Protein AF-A0A968TKQ0-F1 (afdb_monomer_lite)

Radius of gyration: 20.14 Å; chains: 1; bounding box: 53×37×46 Å

Sequence (146 aa):
MEESASYLKLKTLVNALLPHVDLPEVLLEIQAKTGFMDEFTHVNESFARVSDLSTSICAVLIASACNIGITPLVRSDVTALARGRLTWVEQNYIRPETLVRANARLVDAQTQIALAQTWGGGEVASADGLRFVVPVRTLNAGPNSK

Structure (mmCIF, N/CA/C/O backbone):
data_AF-A0A968TKQ0-F1
#
_entry.id   AF-A0A968TKQ0-F1
#
loop_
_atom_site.group_PDB
_atom_site.id
_atom_site.type_symbol
_atom_site.label_atom_id
_atom_site.label_alt_id
_atom_site.label_comp_id
_atom_site.label_asym_id
_atom_site.label_entity_id
_atom_site.label_seq_id
_atom_site.pdbx_PDB_ins_code
_atom_site.Cartn_x
_atom_site.Cartn_y
_atom_site.Cartn_z
_atom_site.occupancy
_atom_site.B_iso_or_equiv
_atom_site.auth_seq_id
_atom_site.auth_comp_id
_atom_site.auth_asym_id
_atom_site.auth_atom_id
_atom_site.pdbx_PDB_model_num
ATOM 1 N N . MET A 1 1 ? 26.883 17.696 -17.198 1.00 57.50 1 MET A N 1
ATOM 2 C CA . MET A 1 1 ? 26.997 16.483 -18.032 1.00 57.50 1 MET A CA 1
ATOM 3 C C . MET A 1 1 ? 25.821 16.526 -18.983 1.00 57.50 1 MET A C 1
ATOM 5 O O . MET A 1 1 ? 24.706 16.652 -18.499 1.00 57.50 1 MET A O 1
ATOM 9 N N . GLU A 1 2 ? 26.067 16.557 -20.287 1.00 76.69 2 GLU A N 1
ATOM 10 C CA . GLU A 1 2 ? 25.004 16.584 -21.297 1.00 76.69 2 GLU A CA 1
ATOM 11 C C . GLU A 1 2 ? 24.432 15.164 -21.439 1.00 76.69 2 GLU A C 1
ATOM 13 O O . GLU A 1 2 ? 25.192 14.199 -21.535 1.00 76.69 2 GLU A O 1
ATOM 18 N N . GLU A 1 3 ? 23.110 15.009 -21.345 1.00 85.50 3 GLU A N 1
ATOM 19 C CA . GLU A 1 3 ? 22.463 13.694 -21.425 1.00 85.50 3 GLU A CA 1
ATOM 20 C C . GLU A 1 3 ? 22.579 13.128 -22.854 1.00 85.50 3 GLU A C 1
ATOM 22 O O . GLU A 1 3 ? 22.339 13.831 -23.834 1.00 85.50 3 GLU A O 1
ATOM 27 N N . SER A 1 4 ? 22.942 11.847 -23.000 1.00 93.00 4 SER A N 1
ATOM 28 C CA . SER A 1 4 ? 23.080 11.215 -24.323 1.00 93.00 4 SER A CA 1
ATOM 29 C C . SER A 1 4 ? 21.744 11.177 -25.076 1.00 93.00 4 SER A C 1
ATOM 31 O O . SER A 1 4 ? 20.709 10.829 -24.505 1.00 93.00 4 SER A O 1
ATOM 33 N N . ALA A 1 5 ? 21.773 11.403 -26.394 1.00 93.06 5 ALA A N 1
ATOM 34 C CA . ALA A 1 5 ? 20.598 11.281 -27.263 1.00 93.06 5 ALA A CA 1
ATOM 35 C C . ALA A 1 5 ? 19.919 9.896 -27.177 1.00 93.06 5 ALA A C 1
ATOM 37 O O . ALA A 1 5 ? 18.697 9.787 -27.276 1.00 93.06 5 ALA A O 1
ATOM 38 N N . SER A 1 6 ? 20.706 8.837 -26.951 1.00 94.50 6 SER A N 1
ATOM 39 C CA . SER A 1 6 ? 20.193 7.472 -26.769 1.00 94.50 6 SER A CA 1
ATOM 40 C C . SER A 1 6 ? 19.357 7.324 -25.492 1.00 94.50 6 SER A C 1
ATOM 42 O O . SER A 1 6 ? 18.284 6.722 -25.523 1.00 94.50 6 SER A O 1
ATOM 44 N N . TYR A 1 7 ? 19.803 7.940 -24.394 1.00 92.81 7 TYR A N 1
ATOM 45 C CA . TYR A 1 7 ? 19.084 7.968 -23.124 1.00 92.81 7 TYR A CA 1
ATOM 46 C C . TYR A 1 7 ? 17.782 8.761 -23.240 1.00 92.81 7 TYR A C 1
ATOM 48 O O . TYR A 1 7 ? 16.738 8.271 -22.819 1.00 92.81 7 TYR A O 1
ATOM 56 N N . LEU A 1 8 ? 17.815 9.941 -23.869 1.00 95.31 8 LEU A N 1
ATOM 57 C CA . LEU A 1 8 ? 16.614 10.755 -24.075 1.00 95.31 8 LEU A CA 1
ATOM 58 C C . LEU A 1 8 ? 15.553 9.992 -24.874 1.00 95.31 8 LEU A C 1
ATOM 60 O O . LEU A 1 8 ? 14.393 9.946 -24.469 1.00 95.31 8 LEU A O 1
ATOM 64 N N . LYS A 1 9 ? 15.965 9.319 -25.957 1.00 95.81 9 LYS A N 1
ATOM 65 C CA . LYS A 1 9 ? 15.070 8.479 -26.761 1.00 95.81 9 LYS A CA 1
ATOM 66 C C . LYS A 1 9 ? 14.451 7.350 -25.932 1.00 95.81 9 LYS A C 1
ATOM 68 O O . LYS A 1 9 ? 13.243 7.140 -26.008 1.00 95.81 9 LYS A O 1
ATOM 73 N N . LEU A 1 10 ? 15.255 6.640 -25.137 1.00 95.06 10 LEU A N 1
ATOM 74 C CA . LEU A 1 10 ? 14.758 5.567 -24.272 1.00 95.06 10 LEU A CA 1
ATOM 75 C C . LEU A 1 10 ? 13.784 6.101 -23.215 1.00 95.06 10 LEU A C 1
ATOM 77 O O . LEU A 1 10 ? 12.708 5.539 -23.043 1.00 95.06 10 LEU A O 1
ATOM 81 N N . LYS A 1 11 ? 14.124 7.208 -22.552 1.00 93.75 11 LYS A N 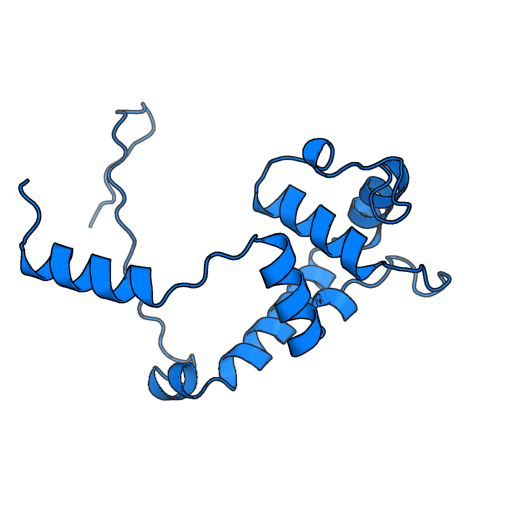1
ATOM 82 C CA . LYS A 1 11 ? 13.283 7.856 -21.541 1.00 93.75 11 LYS A CA 1
ATOM 83 C C . LYS A 1 11 ? 11.913 8.231 -22.101 1.00 93.75 11 LYS A C 1
ATOM 85 O O . LYS A 1 11 ? 10.906 7.951 -21.460 1.00 93.75 11 LYS A O 1
ATOM 90 N N . THR A 1 12 ? 11.857 8.816 -23.299 1.00 95.19 12 THR A N 1
ATOM 91 C CA . THR A 1 12 ? 10.585 9.142 -23.963 1.00 95.19 12 THR A CA 1
ATOM 92 C C . THR A 1 12 ? 9.749 7.893 -24.226 1.00 95.19 12 THR A C 1
ATOM 94 O O . THR A 1 12 ? 8.555 7.896 -23.940 1.00 95.19 12 THR A O 1
ATOM 97 N N . LEU A 1 13 ? 10.367 6.822 -24.731 1.00 95.56 13 LEU A N 1
ATOM 98 C CA . LEU A 1 13 ? 9.667 5.566 -25.005 1.00 95.56 13 LEU A CA 1
ATOM 99 C C . LEU A 1 13 ? 9.140 4.912 -23.723 1.00 95.56 13 LEU A C 1
ATOM 101 O O . LEU A 1 13 ? 7.992 4.489 -23.695 1.00 95.56 13 LEU A O 1
ATOM 105 N N . VAL A 1 14 ? 9.944 4.867 -22.659 1.00 93.50 14 VAL A N 1
ATOM 106 C CA . VAL A 1 14 ? 9.533 4.302 -21.364 1.00 93.50 14 VAL A CA 1
ATOM 107 C C . VAL A 1 14 ? 8.403 5.121 -20.748 1.00 93.50 14 VAL A C 1
ATOM 109 O O . VAL A 1 14 ? 7.398 4.551 -20.339 1.00 93.50 14 VAL A O 1
ATOM 112 N N . ASN A 1 15 ? 8.517 6.451 -20.734 1.00 91.31 15 ASN A N 1
ATOM 113 C CA . ASN A 1 15 ? 7.474 7.315 -20.182 1.00 91.31 15 ASN A CA 1
ATOM 114 C C . ASN A 1 15 ? 6.145 7.179 -20.931 1.00 91.31 15 ASN A C 1
ATOM 116 O O . ASN A 1 15 ? 5.097 7.235 -20.303 1.00 91.31 15 ASN A O 1
ATOM 120 N N . ALA A 1 16 ? 6.175 6.960 -22.249 1.00 93.56 16 ALA A N 1
ATOM 121 C CA . ALA A 1 16 ? 4.966 6.722 -23.035 1.00 93.56 16 ALA A CA 1
ATOM 122 C C . ALA A 1 16 ? 4.273 5.383 -22.706 1.00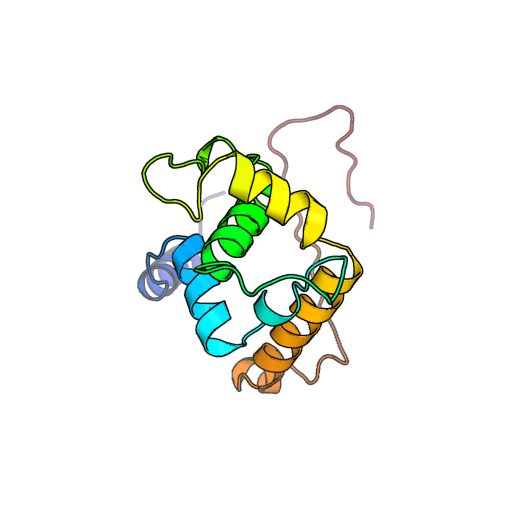 93.56 16 ALA A C 1
ATOM 124 O O . ALA A 1 16 ? 3.103 5.211 -23.039 1.00 93.56 16 ALA A O 1
ATOM 125 N N . LEU A 1 17 ? 4.980 4.438 -22.074 1.00 92.88 17 LEU A N 1
ATOM 126 C CA . LEU A 1 17 ? 4.448 3.137 -21.654 1.00 92.88 17 LEU A CA 1
ATOM 127 C C . LEU A 1 17 ? 3.976 3.120 -20.193 1.00 92.88 17 LEU A C 1
ATOM 129 O O . LEU A 1 17 ? 3.286 2.181 -19.798 1.00 92.88 17 LEU A O 1
ATOM 133 N N . LEU A 1 18 ? 4.354 4.115 -19.385 1.00 87.38 18 LEU A N 1
ATOM 134 C CA . LEU A 1 18 ? 3.962 4.191 -17.980 1.00 87.38 18 LEU A CA 1
ATOM 135 C C . LEU A 1 18 ? 2.586 4.863 -17.856 1.00 87.38 18 LEU A C 1
ATOM 137 O O . LEU A 1 18 ? 2.441 6.019 -18.256 1.00 87.38 18 LEU A O 1
ATOM 141 N N . PRO A 1 19 ? 1.571 4.180 -17.300 1.00 86.38 19 PRO A N 1
ATOM 142 C CA . PRO A 1 19 ? 0.269 4.793 -17.088 1.00 86.38 19 PRO A CA 1
ATOM 143 C C . PRO A 1 19 ? 0.359 5.914 -16.045 1.00 86.38 19 PRO A C 1
ATOM 145 O O . PRO A 1 19 ? 1.059 5.794 -15.038 1.00 86.38 19 PRO A O 1
ATOM 148 N N . HIS A 1 20 ? -0.388 6.994 -16.270 1.00 85.69 20 HIS A N 1
ATOM 149 C CA . HIS A 1 20 ? -0.638 8.007 -15.249 1.00 85.69 20 HIS A CA 1
ATOM 150 C C . HIS A 1 20 ? -1.773 7.521 -14.351 1.00 85.69 20 HIS A C 1
ATOM 152 O O . HIS A 1 20 ? -2.927 7.506 -14.771 1.00 85.69 20 HIS A O 1
ATOM 158 N N . VAL A 1 21 ? -1.426 7.090 -13.143 1.00 89.44 21 VAL A N 1
ATOM 159 C CA . VAL A 1 21 ? -2.357 6.544 -12.154 1.00 89.44 21 VAL A CA 1
ATOM 160 C C . VAL A 1 21 ? -1.966 7.051 -10.771 1.00 89.44 21 VAL A C 1
ATOM 162 O O . VAL A 1 21 ? -0.775 7.196 -10.473 1.00 89.44 21 VAL A O 1
ATOM 165 N N . ASP A 1 22 ? -2.958 7.334 -9.932 1.00 90.19 22 ASP A N 1
ATOM 166 C CA . ASP A 1 22 ? -2.705 7.779 -8.568 1.00 90.19 22 ASP A CA 1
ATOM 167 C C . ASP A 1 22 ? -2.321 6.590 -7.672 1.00 90.19 22 ASP A C 1
ATOM 169 O O . ASP A 1 22 ? -2.847 5.482 -7.790 1.00 90.19 22 ASP A O 1
ATOM 173 N N . LEU A 1 23 ? -1.405 6.811 -6.724 1.00 90.31 23 LEU A N 1
ATOM 174 C CA . LEU A 1 23 ? -0.909 5.754 -5.830 1.00 90.31 23 LEU A CA 1
ATOM 175 C C . LEU A 1 23 ? -2.018 4.967 -5.084 1.00 90.31 23 LEU A C 1
ATOM 177 O O . LEU A 1 23 ? -1.902 3.743 -5.004 1.00 90.31 23 LEU A O 1
ATOM 181 N N . PRO A 1 24 ? -3.096 5.593 -4.558 1.00 92.12 24 PRO A N 1
ATOM 182 C CA . PRO A 1 24 ? -4.214 4.856 -3.969 1.00 92.12 24 PRO A CA 1
ATOM 183 C C . PRO A 1 24 ? -4.935 3.941 -4.955 1.00 92.12 24 PRO A C 1
ATOM 185 O O . PRO A 1 24 ? -5.334 2.843 -4.574 1.00 92.12 24 PRO A O 1
ATOM 188 N N . GLU A 1 25 ? -5.089 4.361 -6.210 1.00 92.19 25 GLU A N 1
ATOM 189 C CA . GLU A 1 25 ? -5.745 3.547 -7.236 1.00 92.19 25 GLU A CA 1
ATOM 190 C C . GLU A 1 25 ? -4.918 2.296 -7.526 1.00 92.19 25 GLU A C 1
ATOM 192 O O . GLU A 1 25 ? -5.461 1.191 -7.509 1.00 92.19 25 GLU A O 1
ATOM 197 N N . VAL A 1 26 ? -3.594 2.448 -7.662 1.00 93.88 26 VAL A N 1
ATOM 198 C CA . VAL A 1 26 ? -2.673 1.308 -7.800 1.00 93.88 26 VAL A CA 1
ATOM 199 C C . VAL A 1 26 ? -2.803 0.363 -6.611 1.00 93.88 26 VAL A C 1
ATOM 201 O O . VAL A 1 26 ? -2.891 -0.851 -6.786 1.00 93.88 26 VAL A O 1
ATOM 204 N N . LEU A 1 27 ? -2.834 0.892 -5.386 1.00 94.81 27 LEU A N 1
ATOM 205 C CA . LEU A 1 27 ? -2.879 0.060 -4.187 1.00 94.81 27 LEU A CA 1
ATOM 206 C C . LEU A 1 27 ? -4.198 -0.727 -4.077 1.00 94.81 27 LEU A C 1
ATOM 208 O O . LEU A 1 27 ? -4.183 -1.899 -3.698 1.00 94.81 27 LEU A O 1
ATOM 212 N N . LEU A 1 28 ? -5.325 -0.115 -4.451 1.00 94.31 28 LEU A N 1
ATOM 213 C CA . LEU A 1 28 ? -6.631 -0.778 -4.509 1.00 94.31 28 LEU A CA 1
ATOM 214 C C . LEU A 1 28 ? -6.719 -1.799 -5.653 1.00 94.31 28 LEU A C 1
ATOM 216 O O . LEU A 1 28 ? -7.307 -2.866 -5.473 1.00 94.31 28 LEU A O 1
ATOM 220 N N . GLU A 1 29 ? -6.099 -1.529 -6.802 1.00 95.12 29 GLU A N 1
ATOM 221 C CA . GLU A 1 29 ? -5.996 -2.497 -7.898 1.00 95.12 29 GLU A CA 1
ATOM 222 C C . GLU A 1 29 ? -5.180 -3.729 -7.476 1.00 95.12 29 GLU A C 1
ATOM 224 O O . GLU A 1 29 ? -5.595 -4.869 -7.695 1.00 95.12 29 GLU A O 1
ATOM 229 N N . ILE A 1 30 ? -4.040 -3.519 -6.813 1.00 95.56 30 ILE A N 1
ATOM 230 C CA . ILE A 1 30 ? -3.218 -4.607 -6.272 1.00 95.56 30 ILE A CA 1
ATOM 231 C C . ILE A 1 30 ? -3.969 -5.370 -5.181 1.00 95.56 30 ILE A C 1
ATOM 233 O O . ILE A 1 30 ? -3.863 -6.597 -5.119 1.00 95.56 30 ILE A O 1
ATOM 237 N N . GLN A 1 31 ? -4.789 -4.691 -4.376 1.00 96.44 31 GLN A N 1
ATOM 238 C CA . GLN A 1 31 ? -5.687 -5.373 -3.449 1.00 96.44 31 GLN A CA 1
ATOM 239 C C . GLN A 1 31 ? -6.671 -6.280 -4.188 1.00 96.44 31 GLN A C 1
ATOM 241 O O . GLN A 1 31 ? -6.795 -7.447 -3.832 1.00 96.44 31 GLN A O 1
ATOM 246 N N . ALA A 1 32 ? -7.328 -5.793 -5.241 1.00 95.94 32 ALA A N 1
ATOM 247 C CA . ALA A 1 32 ? -8.259 -6.605 -6.023 1.00 95.94 32 ALA A CA 1
ATOM 248 C C . ALA A 1 32 ? -7.582 -7.824 -6.680 1.00 95.94 32 ALA A C 1
ATOM 250 O O . ALA A 1 32 ? -8.217 -8.862 -6.852 1.00 95.94 32 ALA A O 1
ATOM 251 N N . LYS A 1 33 ? -6.293 -7.715 -7.028 1.00 95.75 33 LYS A N 1
ATOM 252 C CA . LYS A 1 33 ? -5.510 -8.796 -7.649 1.00 95.75 33 LYS A CA 1
ATOM 253 C C . LYS A 1 33 ? -4.967 -9.826 -6.659 1.00 95.75 33 LYS A C 1
ATOM 255 O O . LYS A 1 33 ? -4.847 -10.992 -7.019 1.00 95.75 33 LYS A O 1
ATOM 260 N N . THR A 1 34 ? -4.584 -9.404 -5.457 1.00 97.44 34 THR A N 1
ATOM 261 C CA . THR A 1 34 ? -3.787 -10.239 -4.535 1.00 97.44 34 THR A CA 1
ATOM 262 C C . THR A 1 34 ? -4.479 -10.543 -3.210 1.00 97.44 34 THR A C 1
ATOM 264 O O . THR A 1 34 ? -4.093 -11.490 -2.531 1.00 97.44 34 THR A O 1
ATOM 267 N N . GLY A 1 35 ? -5.474 -9.742 -2.820 1.00 96.69 35 GLY A N 1
ATOM 268 C CA . GLY A 1 35 ? -6.121 -9.836 -1.512 1.00 96.69 35 GLY A CA 1
ATOM 269 C C . GLY A 1 35 ? -5.195 -9.513 -0.335 1.00 96.69 35 GLY A C 1
ATOM 270 O O . GLY A 1 35 ? -5.516 -9.858 0.796 1.00 96.69 35 GLY A O 1
ATOM 271 N N . PHE A 1 36 ? -4.035 -8.880 -0.556 1.00 97.94 36 PHE A N 1
ATOM 272 C CA . PHE A 1 36 ? -3.033 -8.680 0.499 1.00 97.94 36 PHE A CA 1
ATOM 273 C C . PHE A 1 36 ? -3.558 -7.906 1.721 1.00 97.94 36 PHE A C 1
ATOM 275 O O . PHE A 1 36 ? -3.084 -8.122 2.836 1.00 97.94 36 PHE A O 1
ATOM 282 N N . MET A 1 37 ? -4.540 -7.019 1.536 1.00 96.56 37 MET A N 1
ATOM 283 C CA . MET A 1 37 ? -5.144 -6.259 2.624 1.00 96.56 37 MET A CA 1
ATOM 284 C C . MET A 1 37 ? -6.036 -7.115 3.535 1.00 96.56 37 MET A C 1
ATOM 286 O O . MET A 1 37 ? -6.359 -6.680 4.639 1.00 96.56 37 MET A O 1
ATOM 290 N N . ASP A 1 38 ? -6.398 -8.332 3.126 1.00 94.94 38 ASP A N 1
ATOM 291 C CA . ASP A 1 38 ? -7.187 -9.254 3.952 1.00 94.94 38 ASP A CA 1
ATOM 292 C C . ASP A 1 38 ? -6.357 -9.800 5.131 1.00 94.94 38 ASP A C 1
ATOM 294 O O . ASP A 1 38 ? -6.903 -10.251 6.137 1.00 94.94 38 ASP A O 1
ATOM 298 N N . GLU A 1 39 ? -5.025 -9.698 5.046 1.00 96.56 39 GLU A N 1
ATOM 299 C CA . GLU A 1 39 ? -4.092 -10.089 6.108 1.00 96.56 39 GLU A CA 1
ATOM 300 C C . GLU A 1 39 ? -4.062 -9.099 7.284 1.00 96.56 39 GLU A C 1
ATOM 302 O O . GLU A 1 39 ? -3.607 -9.450 8.384 1.00 96.56 39 GLU A O 1
ATOM 307 N N . PHE A 1 40 ? -4.570 -7.875 7.085 1.00 95.31 40 PHE A N 1
ATOM 308 C CA . PHE A 1 40 ? -4.783 -6.909 8.159 1.00 95.31 40 PHE A CA 1
ATOM 309 C C . PHE A 1 40 ? -6.036 -7.300 8.936 1.00 95.31 40 PHE A C 1
ATOM 311 O O . PHE A 1 40 ? -7.150 -6.853 8.670 1.00 95.31 40 PHE A O 1
ATOM 318 N N . THR A 1 41 ? -5.833 -8.152 9.932 1.00 93.94 41 THR A N 1
ATOM 319 C CA . THR A 1 41 ? -6.867 -8.576 10.871 1.00 93.94 41 THR A CA 1
ATOM 320 C C . THR A 1 41 ? -6.869 -7.691 12.113 1.00 93.94 41 THR A C 1
ATOM 322 O O . THR A 1 41 ? -5.828 -7.178 12.538 1.00 93.94 41 THR A O 1
ATOM 325 N N . HIS A 1 42 ? -8.044 -7.515 12.719 1.00 93.81 42 HIS A N 1
ATOM 326 C CA . HIS A 1 42 ? -8.177 -6.784 13.979 1.00 93.81 42 HIS A CA 1
ATOM 327 C C . HIS A 1 42 ? -7.353 -7.470 15.086 1.00 93.81 42 HIS A C 1
ATOM 329 O O . HIS A 1 42 ? -7.230 -8.693 15.092 1.00 93.81 42 HIS A O 1
ATOM 335 N N . VAL A 1 43 ? -6.802 -6.699 16.030 1.00 92.25 43 VAL A N 1
ATOM 336 C CA . VAL A 1 43 ? -5.988 -7.220 17.153 1.00 92.25 43 VAL A CA 1
ATOM 337 C C . VAL A 1 43 ? -6.732 -8.256 18.008 1.00 92.25 43 VAL A C 1
ATOM 339 O O . VAL A 1 43 ? -6.127 -9.180 18.537 1.00 92.25 43 VAL A O 1
ATOM 342 N N . ASN A 1 44 ? -8.058 -8.136 18.071 1.00 87.19 44 ASN A N 1
ATOM 343 C CA . ASN A 1 44 ? -8.961 -9.121 18.659 1.00 87.19 44 ASN A CA 1
ATOM 344 C C . ASN A 1 44 ? -9.817 -9.752 17.554 1.00 87.19 44 ASN A C 1
ATOM 346 O O . ASN A 1 44 ? -10.518 -9.028 16.846 1.00 87.19 44 ASN A O 1
ATOM 350 N N . GLU A 1 45 ? -9.820 -11.080 17.443 1.00 66.75 45 GLU A N 1
ATOM 351 C CA . GLU A 1 45 ? -10.517 -11.828 16.379 1.00 66.75 45 GLU A CA 1
ATOM 352 C C . GLU A 1 45 ? -12.058 -11.746 16.437 1.00 66.75 45 GLU A C 1
ATOM 354 O O . GLU A 1 45 ? -12.743 -12.161 15.508 1.00 66.75 45 GLU A O 1
ATOM 359 N N . SER A 1 46 ? -12.629 -11.185 17.506 1.00 64.75 46 SER A N 1
ATOM 360 C CA . SER A 1 46 ? -14.071 -11.170 17.787 1.00 64.75 46 SER A CA 1
ATOM 361 C C . SER A 1 46 ? -14.835 -9.944 17.263 1.00 64.75 46 SER A C 1
ATOM 363 O O . SER A 1 46 ? -15.987 -9.732 17.644 1.00 64.75 46 SER A O 1
ATOM 365 N N . PHE A 1 47 ? -14.230 -9.110 16.412 1.00 68.44 47 PHE A N 1
ATOM 366 C CA . PHE A 1 47 ? -14.857 -7.855 15.988 1.00 68.44 47 PHE A CA 1
ATOM 367 C C . PHE A 1 47 ? -15.774 -8.007 14.761 1.00 68.44 47 PHE A C 1
ATOM 369 O O . PHE A 1 47 ? -15.482 -8.750 13.823 1.00 68.44 47 PHE A O 1
ATOM 376 N N . ALA A 1 48 ? -16.887 -7.265 14.755 1.00 65.25 48 ALA A N 1
ATOM 377 C CA . ALA A 1 48 ? -17.832 -7.233 13.642 1.00 65.25 48 ALA A CA 1
ATOM 378 C C . ALA A 1 48 ? -17.162 -6.735 12.348 1.00 65.25 48 ALA A C 1
ATOM 380 O O . ALA A 1 48 ? -16.341 -5.815 12.371 1.00 65.25 48 ALA A O 1
ATOM 381 N N . ARG A 1 49 ? -17.534 -7.319 11.198 1.00 73.19 49 ARG A N 1
ATOM 382 C CA . ARG A 1 49 ? -17.045 -6.871 9.884 1.00 73.19 49 ARG A CA 1
ATOM 383 C C . ARG A 1 49 ? -17.407 -5.406 9.681 1.00 73.19 49 ARG A C 1
ATOM 385 O O . ARG A 1 49 ? -18.585 -5.057 9.702 1.00 73.19 49 ARG A O 1
ATOM 392 N N . VAL A 1 50 ? -16.400 -4.567 9.460 1.00 85.31 50 VAL A N 1
ATOM 393 C CA . VAL A 1 50 ? -16.630 -3.159 9.147 1.00 85.31 50 VAL A CA 1
ATOM 394 C C . VAL A 1 50 ? -16.611 -2.951 7.641 1.00 85.31 50 VAL A C 1
ATOM 396 O O . VAL A 1 50 ? -15.717 -3.458 6.964 1.00 85.31 50 VAL A O 1
ATOM 399 N N . SER A 1 51 ? -17.583 -2.201 7.125 1.00 90.12 51 SER A N 1
ATOM 400 C CA . SER A 1 51 ? -17.650 -1.842 5.709 1.00 90.12 51 SER A CA 1
ATOM 401 C C . SER A 1 51 ? -16.436 -1.018 5.278 1.00 90.12 51 SER A C 1
ATOM 403 O O . SER A 1 51 ? -15.838 -0.291 6.081 1.00 90.12 51 SER A O 1
ATOM 405 N N . ASP A 1 52 ? -16.066 -1.166 4.004 1.00 93.69 52 ASP A N 1
ATOM 406 C CA . ASP A 1 52 ? -15.021 -0.383 3.331 1.00 93.69 52 ASP A CA 1
ATOM 407 C C . ASP A 1 52 ? -13.680 -0.350 4.084 1.00 93.69 52 ASP A C 1
ATOM 409 O O . ASP A 1 52 ? -12.938 0.633 4.056 1.00 93.69 52 ASP A O 1
ATOM 413 N N . LEU A 1 53 ? -13.362 -1.435 4.799 1.00 94.19 53 LEU A N 1
ATOM 414 C CA . LEU A 1 53 ? -12.135 -1.543 5.583 1.00 94.19 53 LEU A CA 1
ATOM 415 C C . LEU A 1 53 ? -10.880 -1.447 4.703 1.00 94.19 53 LEU A C 1
ATOM 417 O O . LEU A 1 53 ? -9.918 -0.808 5.118 1.00 94.19 53 LEU A O 1
ATOM 421 N N . SER A 1 54 ? -10.903 -2.006 3.489 1.00 94.69 54 SER A N 1
ATOM 422 C CA . SER A 1 54 ? -9.804 -1.892 2.519 1.00 94.69 54 SER A CA 1
ATOM 423 C C . SER A 1 54 ? -9.489 -0.435 2.173 1.00 94.69 54 SER A C 1
ATOM 425 O O . SER A 1 54 ? -8.322 -0.064 2.115 1.00 94.69 54 SER A O 1
ATOM 427 N N . THR A 1 55 ? -10.504 0.424 2.045 1.00 96.06 55 THR A N 1
ATOM 428 C CA . THR A 1 55 ? -10.326 1.869 1.834 1.00 96.06 55 THR A CA 1
ATOM 429 C C . THR A 1 55 ? -9.614 2.524 3.017 1.00 96.06 55 THR A C 1
ATOM 431 O O . THR A 1 55 ? -8.677 3.300 2.826 1.00 96.06 55 THR A O 1
ATOM 434 N N . SER A 1 56 ? -10.010 2.187 4.249 1.00 97.25 56 SER A N 1
ATOM 435 C CA . SER A 1 56 ? -9.338 2.693 5.452 1.00 97.25 56 SER A CA 1
ATOM 436 C C . SER A 1 56 ? -7.893 2.188 5.560 1.00 97.25 56 SER A C 1
ATOM 438 O O . SER A 1 56 ? -6.998 2.978 5.849 1.00 97.25 56 SER A O 1
ATOM 440 N N . ILE A 1 57 ? -7.647 0.897 5.302 1.00 97.50 57 ILE A N 1
ATOM 441 C CA . ILE A 1 57 ? -6.301 0.302 5.302 1.00 97.50 57 ILE A CA 1
ATOM 442 C C . ILE A 1 57 ? -5.427 0.977 4.244 1.00 97.50 57 ILE A C 1
ATOM 444 O O . ILE A 1 57 ? -4.317 1.394 4.558 1.00 97.50 57 ILE A O 1
ATOM 448 N N . CYS A 1 58 ? -5.936 1.145 3.021 1.00 97.38 58 CYS A N 1
ATOM 449 C CA . CYS A 1 58 ? -5.250 1.831 1.929 1.00 97.38 58 CYS A CA 1
ATOM 450 C C . CYS A 1 58 ? -4.795 3.233 2.352 1.00 97.38 58 CYS A C 1
ATOM 452 O O . CYS A 1 58 ? -3.626 3.582 2.190 1.00 97.38 58 CYS A O 1
ATOM 454 N N . ALA A 1 59 ? -5.695 4.020 2.947 1.00 97.31 59 ALA A N 1
ATOM 455 C CA . ALA A 1 59 ? -5.368 5.356 3.428 1.00 97.31 59 ALA A CA 1
ATOM 456 C C . ALA A 1 59 ? -4.277 5.330 4.513 1.00 97.31 59 ALA A C 1
ATOM 458 O O . ALA A 1 59 ? -3.319 6.095 4.436 1.00 97.31 59 ALA A O 1
ATOM 459 N N . VAL A 1 60 ? -4.374 4.432 5.498 1.00 97.88 60 VAL A N 1
ATOM 460 C CA . VAL A 1 60 ? -3.354 4.337 6.553 1.00 97.88 60 VAL A CA 1
ATOM 461 C C . VAL A 1 60 ? -2.002 3.889 5.987 1.00 97.88 60 VAL A C 1
ATOM 463 O O . VAL A 1 60 ? -0.984 4.493 6.310 1.00 97.88 60 VAL A O 1
ATOM 466 N N . LEU A 1 61 ? -1.973 2.903 5.086 1.00 97.00 61 LEU A N 1
ATOM 467 C CA . LEU A 1 61 ? -0.736 2.458 4.439 1.00 97.00 61 LEU A CA 1
ATOM 468 C C . LEU A 1 61 ? -0.063 3.590 3.658 1.00 97.00 61 LEU A C 1
ATOM 470 O O . LEU A 1 61 ? 1.148 3.758 3.771 1.00 97.00 61 LEU A O 1
ATOM 474 N N . ILE A 1 62 ? -0.827 4.399 2.920 1.00 96.56 62 ILE A N 1
ATOM 475 C CA . ILE A 1 62 ? -0.295 5.574 2.213 1.00 96.56 62 ILE A CA 1
ATOM 476 C C . ILE A 1 62 ? 0.239 6.606 3.203 1.00 96.56 62 ILE A C 1
ATOM 478 O O . ILE A 1 62 ? 1.347 7.109 3.024 1.00 96.56 62 ILE A O 1
ATOM 482 N N . ALA A 1 63 ? -0.520 6.9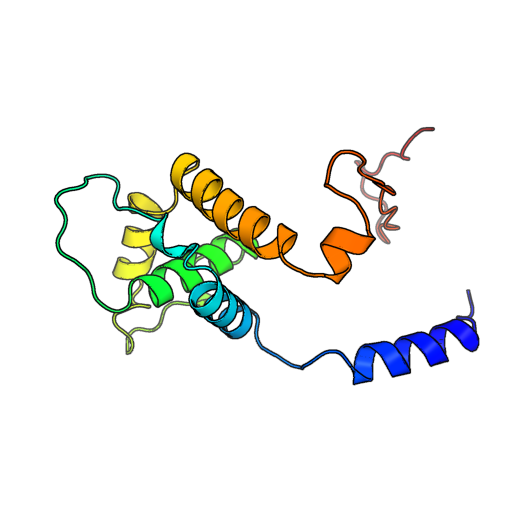08 4.258 1.00 96.62 63 ALA A N 1
ATOM 483 C CA . ALA A 1 63 ? -0.098 7.851 5.286 1.00 96.62 63 ALA A CA 1
ATOM 484 C C . ALA A 1 63 ? 1.256 7.464 5.895 1.00 96.62 63 ALA A C 1
ATOM 486 O O . ALA A 1 63 ? 2.140 8.320 6.013 1.00 96.62 63 ALA A O 1
ATOM 487 N N . SER A 1 64 ? 1.418 6.185 6.247 1.00 93.50 64 SER A N 1
ATOM 488 C CA . SER A 1 64 ? 2.644 5.647 6.836 1.00 93.50 64 SER A CA 1
ATOM 489 C C . SER A 1 64 ? 3.783 5.558 5.816 1.00 93.50 64 SER A C 1
ATOM 491 O O . SER A 1 64 ? 4.877 6.044 6.089 1.00 93.50 64 SER A O 1
ATOM 493 N N . ALA A 1 65 ? 3.544 4.997 4.627 1.00 94.00 65 ALA A N 1
ATOM 494 C CA . ALA A 1 65 ? 4.580 4.791 3.612 1.00 94.00 65 ALA A CA 1
ATOM 495 C C . ALA A 1 65 ? 5.112 6.110 3.029 1.00 94.00 65 ALA A C 1
ATOM 497 O O . ALA A 1 65 ? 6.303 6.230 2.743 1.00 94.00 65 ALA A O 1
ATOM 498 N N . CYS A 1 66 ? 4.248 7.117 2.885 1.00 94.69 66 CYS A N 1
ATOM 499 C CA . CYS A 1 66 ? 4.628 8.434 2.379 1.00 94.69 66 CYS A CA 1
ATOM 500 C C . CYS A 1 66 ? 5.062 9.411 3.485 1.00 94.69 66 CYS A C 1
ATOM 502 O O . CYS A 1 66 ? 5.433 10.537 3.167 1.00 94.69 66 CYS A O 1
ATOM 504 N N . ASN A 1 67 ? 5.041 9.010 4.763 1.00 95.31 67 ASN A N 1
ATOM 505 C CA . ASN A 1 67 ? 5.379 9.861 5.914 1.00 95.31 67 ASN A CA 1
ATOM 506 C C . ASN A 1 67 ? 4.569 11.176 5.984 1.00 95.31 67 ASN A C 1
ATOM 508 O O . ASN A 1 67 ? 5.073 12.201 6.440 1.00 95.31 67 ASN A O 1
ATOM 512 N N . ILE A 1 68 ? 3.310 11.161 5.532 1.00 94.06 68 ILE A N 1
ATOM 513 C CA . ILE A 1 68 ? 2.434 12.351 5.491 1.00 94.06 68 ILE A CA 1
ATOM 514 C C . ILE A 1 68 ? 1.438 12.416 6.661 1.00 94.06 68 ILE A C 1
ATOM 516 O O . ILE A 1 68 ? 0.775 13.436 6.864 1.00 94.06 68 ILE A O 1
ATOM 520 N N . GLY A 1 69 ? 1.325 11.332 7.438 1.00 94.69 69 GLY A N 1
ATOM 521 C CA . GLY A 1 69 ? 0.303 11.176 8.474 1.00 94.69 69 GLY A CA 1
ATOM 522 C C . GLY A 1 69 ? -1.118 11.076 7.899 1.00 94.69 69 GLY A C 1
ATOM 523 O O . GLY A 1 69 ? -1.345 11.243 6.706 1.00 94.69 69 GLY A O 1
ATOM 524 N N . ILE A 1 70 ? -2.113 10.786 8.743 1.00 96.31 70 ILE A N 1
ATOM 525 C CA . ILE A 1 70 ? -3.491 10.542 8.269 1.00 96.31 70 ILE A CA 1
ATOM 526 C C . ILE A 1 70 ? -4.267 11.821 7.925 1.00 96.31 70 ILE A C 1
ATOM 528 O O . ILE A 1 70 ? -5.252 11.758 7.198 1.00 96.31 70 ILE A O 1
ATOM 532 N N . THR A 1 71 ? -3.856 12.985 8.444 1.00 96.75 71 THR A N 1
ATOM 533 C CA . THR A 1 71 ? -4.613 14.247 8.317 1.00 96.75 71 THR A CA 1
ATOM 534 C C . THR A 1 71 ? -4.948 14.629 6.867 1.00 96.75 71 THR A C 1
ATOM 536 O O . THR A 1 71 ? -6.108 14.969 6.642 1.00 96.75 71 THR A O 1
ATOM 539 N N . PRO A 1 72 ? -4.026 14.541 5.887 1.00 96.00 72 PRO A N 1
ATOM 540 C CA . PRO A 1 72 ? -4.332 14.845 4.484 1.00 96.00 72 PRO A CA 1
ATOM 541 C C . PRO A 1 72 ? -5.357 13.904 3.832 1.00 96.00 72 PRO A C 1
ATOM 543 O O . PRO A 1 72 ? -5.929 14.250 2.806 1.00 96.00 72 PRO A O 1
ATOM 546 N N . LEU A 1 73 ? -5.588 12.723 4.413 1.00 95.94 73 LEU A N 1
ATOM 547 C CA . LEU A 1 73 ? -6.490 11.695 3.884 1.00 95.94 73 LEU A CA 1
ATOM 548 C C . LEU A 1 73 ? -7.858 11.693 4.581 1.00 95.94 73 LEU A C 1
ATOM 550 O O . LEU A 1 73 ? -8.743 10.926 4.201 1.00 95.94 73 LEU A O 1
ATOM 554 N N . VAL A 1 74 ? -8.044 12.533 5.607 1.00 97.56 74 VAL A N 1
ATOM 555 C CA . VAL A 1 74 ? -9.306 12.612 6.344 1.00 97.56 74 VAL A CA 1
ATOM 556 C C . VAL A 1 74 ? -10.383 13.259 5.482 1.00 97.56 74 VAL A C 1
ATOM 558 O O . VAL A 1 74 ? -10.239 14.394 5.031 1.00 97.56 74 VAL A O 1
ATOM 561 N N . ARG A 1 75 ? -11.516 12.570 5.358 1.00 96.75 75 ARG A N 1
ATOM 562 C CA . ARG A 1 75 ? -12.734 13.080 4.725 1.00 96.75 75 ARG A CA 1
ATOM 563 C C . ARG A 1 75 ? -13.929 12.845 5.636 1.00 96.75 75 ARG A C 1
ATOM 565 O O . ARG A 1 75 ? -14.226 11.710 5.992 1.00 96.75 75 ARG A O 1
ATOM 572 N N . SER A 1 76 ? -14.594 13.920 6.056 1.00 92.25 76 SER A N 1
ATOM 573 C CA . SER A 1 76 ? -15.742 13.847 6.974 1.00 92.25 76 SER A CA 1
ATOM 574 C C . SER A 1 76 ? -17.012 13.321 6.307 1.00 92.25 76 SER A C 1
ATOM 576 O O . SER A 1 76 ? -17.879 12.789 6.992 1.00 92.25 76 SER A O 1
ATOM 578 N N . ASP A 1 77 ? -17.110 13.451 4.987 1.00 95.88 77 ASP A N 1
ATOM 579 C CA . ASP A 1 77 ? -18.219 12.975 4.161 1.00 95.88 77 ASP A CA 1
ATOM 580 C C . ASP A 1 77 ? -18.127 11.478 3.822 1.00 95.88 77 ASP A C 1
ATOM 582 O O . ASP A 1 77 ? -19.103 10.889 3.365 1.00 95.88 77 ASP A O 1
ATOM 586 N N . VAL A 1 78 ? -16.977 10.841 4.076 1.00 96.75 78 VAL A N 1
ATOM 587 C CA . VAL A 1 78 ? -16.731 9.425 3.780 1.00 96.75 78 VAL A CA 1
ATOM 588 C C . VAL A 1 78 ? -16.394 8.685 5.071 1.00 96.75 78 VAL A C 1
ATOM 590 O O . VAL A 1 78 ? -15.303 8.831 5.615 1.00 96.75 78 VAL A O 1
ATOM 593 N N . THR A 1 79 ? -17.299 7.829 5.556 1.00 96.12 79 THR A N 1
ATOM 594 C CA . THR A 1 79 ? -17.134 7.115 6.838 1.00 96.12 79 THR A CA 1
ATOM 595 C C . THR A 1 79 ? -15.821 6.327 6.927 1.00 96.12 79 THR A C 1
ATOM 597 O O . THR A 1 79 ? -15.166 6.352 7.969 1.00 96.12 79 THR A O 1
ATOM 600 N N . ALA A 1 80 ? -15.391 5.687 5.834 1.00 96.81 80 ALA A N 1
ATOM 601 C CA . ALA A 1 80 ? -14.133 4.937 5.761 1.00 96.81 80 ALA A CA 1
ATOM 602 C C . ALA A 1 80 ? -12.873 5.809 5.942 1.00 96.81 80 ALA A C 1
ATOM 604 O O . ALA A 1 80 ? -11.820 5.295 6.319 1.00 96.81 80 ALA A O 1
ATOM 605 N N . LEU A 1 81 ? -12.981 7.116 5.699 1.00 97.69 81 LEU A N 1
ATOM 606 C CA . LEU A 1 81 ? -11.894 8.095 5.768 1.00 97.69 81 LEU A CA 1
ATOM 607 C C . LEU A 1 81 ? -12.087 9.104 6.911 1.00 97.69 81 LEU A C 1
ATOM 609 O O . LEU A 1 81 ? -11.338 10.075 7.026 1.00 97.69 81 LEU A O 1
ATOM 613 N N . ALA A 1 82 ? -13.072 8.891 7.786 1.00 98.00 82 ALA A N 1
ATOM 614 C CA . ALA A 1 82 ? -13.244 9.719 8.967 1.00 98.00 82 ALA A CA 1
ATOM 615 C C . ALA A 1 82 ? -12.007 9.613 9.877 1.00 98.00 82 ALA A C 1
ATOM 617 O O . ALA A 1 82 ? -11.433 8.539 10.048 1.00 98.00 82 ALA A O 1
ATOM 618 N N . ARG A 1 83 ? -11.611 10.710 10.535 1.00 97.81 83 ARG A N 1
ATOM 619 C CA . ARG A 1 83 ? -10.401 10.732 11.381 1.00 97.81 83 ARG A CA 1
ATOM 620 C C . ARG A 1 83 ? -10.382 9.606 12.417 1.00 97.81 83 ARG A C 1
ATOM 622 O O . ARG A 1 83 ? -9.404 8.873 12.496 1.00 97.81 83 ARG A O 1
ATOM 629 N N . GLY A 1 84 ? -11.473 9.448 13.170 1.00 97.31 84 GLY A N 1
ATOM 630 C CA . GLY A 1 84 ? -11.581 8.393 14.182 1.00 97.31 84 GLY A CA 1
ATOM 631 C C . GLY A 1 84 ? -11.487 6.989 13.582 1.00 97.31 84 GLY A C 1
ATOM 632 O O . GLY A 1 84 ? -10.874 6.110 14.179 1.00 97.31 84 GLY A O 1
ATOM 633 N N . ARG A 1 85 ? -12.020 6.800 12.368 1.00 96.88 85 ARG A N 1
ATOM 634 C CA . ARG A 1 85 ? -11.924 5.543 11.624 1.00 96.88 85 ARG A CA 1
ATOM 635 C C . ARG A 1 85 ? -10.473 5.218 11.269 1.00 96.88 85 ARG A C 1
ATOM 637 O O . ARG A 1 85 ? -10.037 4.105 11.542 1.00 96.88 85 ARG A O 1
ATOM 644 N N . LEU A 1 86 ? -9.732 6.173 10.708 1.00 97.94 86 LEU A N 1
ATOM 645 C CA . LEU A 1 86 ? -8.336 5.968 10.307 1.00 97.94 86 LEU A CA 1
ATOM 646 C C . LEU A 1 86 ? -7.420 5.726 11.511 1.00 97.94 86 LEU A C 1
ATOM 648 O O . LEU A 1 86 ? -6.644 4.777 11.488 1.00 97.94 86 LEU A O 1
ATOM 652 N N . THR A 1 87 ? -7.563 6.506 12.588 1.00 97.62 87 THR A N 1
ATOM 653 C CA . THR A 1 87 ? -6.806 6.287 13.834 1.00 97.62 87 THR A CA 1
ATOM 654 C C . THR A 1 87 ? -7.085 4.908 14.431 1.00 97.62 87 THR A C 1
ATOM 656 O O . THR A 1 87 ? -6.165 4.217 14.859 1.00 97.62 87 THR A O 1
ATOM 659 N N . TRP A 1 88 ? -8.348 4.476 14.435 1.00 96.00 88 TRP A N 1
ATOM 660 C CA . TRP A 1 88 ? -8.709 3.152 14.934 1.00 96.00 88 TRP A CA 1
ATOM 661 C C . TRP A 1 88 ? -8.115 2.028 14.075 1.00 96.00 88 TRP A C 1
ATOM 663 O O . TRP A 1 88 ? -7.613 1.049 14.627 1.00 96.00 88 TRP A O 1
ATOM 673 N N . VAL A 1 89 ? -8.123 2.168 12.743 1.00 96.56 89 VAL A N 1
ATOM 674 C CA . VAL A 1 89 ? -7.500 1.189 11.837 1.00 96.56 89 VAL A CA 1
ATOM 675 C C . VAL A 1 89 ? -5.988 1.127 12.042 1.00 96.56 89 VAL A C 1
ATOM 677 O O . VAL A 1 89 ? -5.446 0.037 12.209 1.00 96.56 89 VAL A O 1
ATOM 680 N N . GLU A 1 90 ? -5.317 2.275 12.107 1.00 96.81 90 GLU A N 1
ATOM 681 C CA . GLU A 1 90 ? -3.876 2.359 12.365 1.00 96.81 90 GLU A CA 1
ATOM 682 C C . GLU A 1 90 ? -3.480 1.614 13.646 1.00 96.81 90 GLU A C 1
ATOM 684 O O . GLU A 1 90 ? -2.560 0.804 13.626 1.00 96.81 90 GLU A O 1
ATOM 689 N N . GLN A 1 91 ? -4.233 1.799 14.732 1.00 95.81 91 GLN A N 1
ATOM 690 C CA . GLN A 1 91 ? -3.940 1.176 16.025 1.00 95.81 91 GLN A CA 1
ATOM 691 C C . GLN A 1 91 ? -4.266 -0.321 16.087 1.00 95.81 91 GLN A C 1
ATOM 693 O O . GLN A 1 91 ? -3.578 -1.072 16.776 1.00 95.81 91 GLN A O 1
ATOM 698 N N . ASN A 1 92 ? -5.339 -0.760 15.422 1.00 95.44 92 ASN A N 1
ATOM 699 C CA . ASN A 1 92 ? -5.896 -2.100 15.638 1.00 95.44 92 ASN A CA 1
ATOM 700 C C . ASN A 1 92 ? -5.640 -3.076 14.489 1.00 95.44 92 ASN A C 1
ATOM 702 O O . ASN A 1 92 ? -5.903 -4.261 14.671 1.00 95.44 92 ASN A O 1
ATOM 706 N N . TYR A 1 93 ? -5.140 -2.623 13.334 1.00 95.75 93 TYR A N 1
ATOM 707 C CA . TYR A 1 93 ? -4.940 -3.454 12.137 1.00 95.75 93 TYR A CA 1
ATOM 708 C C . TYR A 1 93 ? -3.505 -3.422 11.603 1.00 95.75 93 TYR A C 1
ATOM 710 O O . TYR A 1 93 ? -3.019 -4.450 11.128 1.00 95.75 93 TYR A O 1
ATOM 718 N N . ILE A 1 94 ? -2.812 -2.283 11.689 1.00 96.19 94 ILE A N 1
ATOM 719 C CA . ILE A 1 94 ? -1.439 -2.145 11.187 1.00 96.19 94 ILE A CA 1
ATOM 720 C C . ILE A 1 94 ? -0.457 -2.590 12.270 1.00 96.19 94 ILE A C 1
ATOM 722 O O . ILE A 1 94 ? -0.216 -1.883 13.244 1.00 96.19 94 ILE A O 1
ATOM 726 N N . ARG A 1 95 ? 0.093 -3.795 12.118 1.00 96.38 95 ARG A N 1
ATOM 727 C CA . ARG A 1 95 ? 1.011 -4.417 13.077 1.00 96.38 95 ARG A CA 1
ATOM 728 C C . ARG A 1 95 ? 2.132 -5.141 12.326 1.00 96.38 95 ARG A C 1
ATOM 730 O O . ARG A 1 95 ? 1.927 -5.524 11.173 1.00 96.38 95 ARG A O 1
ATOM 737 N N . PRO A 1 96 ? 3.311 -5.354 12.935 1.00 97.00 96 PRO A N 1
ATOM 738 C CA . PRO A 1 96 ? 4.422 -6.026 12.260 1.00 97.00 96 PRO A CA 1
ATOM 739 C C . PRO A 1 96 ? 4.030 -7.375 11.644 1.00 97.00 96 PRO A C 1
ATOM 741 O O . PRO A 1 96 ? 4.366 -7.657 10.499 1.00 97.00 96 PRO A O 1
ATOM 744 N N . GLU A 1 97 ? 3.253 -8.187 12.355 1.00 97.12 97 GLU A N 1
ATOM 745 C CA . GLU A 1 97 ? 2.811 -9.494 11.880 1.00 97.12 97 GLU A CA 1
ATOM 746 C C . GLU A 1 97 ? 1.797 -9.420 10.729 1.00 97.12 97 GLU A C 1
ATOM 748 O O . GLU A 1 97 ? 1.835 -10.274 9.844 1.00 97.12 97 GLU A O 1
ATOM 753 N N . THR A 1 98 ? 0.913 -8.412 10.698 1.00 96.81 98 THR A N 1
ATOM 754 C CA . THR A 1 98 ? -0.026 -8.224 9.578 1.00 96.81 98 THR A CA 1
ATOM 755 C C . THR A 1 98 ? 0.712 -7.719 8.343 1.00 96.81 98 THR A C 1
ATOM 757 O O . THR A 1 98 ? 0.466 -8.217 7.250 1.00 96.81 98 THR A O 1
ATOM 760 N N . LEU A 1 99 ? 1.692 -6.824 8.520 1.00 97.62 99 LEU A N 1
ATOM 761 C CA . LEU A 1 99 ? 2.576 -6.349 7.451 1.00 97.62 99 LEU A CA 1
ATOM 762 C C . LEU A 1 99 ? 3.407 -7.481 6.838 1.00 97.62 99 LEU A C 1
ATOM 764 O O . LEU A 1 99 ? 3.510 -7.566 5.617 1.00 97.62 99 LEU A O 1
ATOM 768 N N . VAL A 1 100 ? 3.971 -8.370 7.660 1.00 98.19 100 VAL A N 1
ATOM 769 C CA . VAL A 1 100 ? 4.744 -9.524 7.173 1.00 98.19 100 VAL A CA 1
ATOM 770 C C . VAL A 1 100 ? 3.872 -10.455 6.328 1.00 98.19 100 VAL A C 1
ATOM 772 O O . VAL A 1 100 ? 4.284 -10.838 5.234 1.00 98.19 100 VAL A O 1
ATOM 775 N N . ARG A 1 101 ? 2.659 -10.789 6.788 1.00 98.12 101 ARG A N 1
ATOM 776 C CA . ARG A 1 101 ? 1.738 -11.648 6.022 1.00 98.12 101 ARG A CA 1
ATOM 777 C C . ARG A 1 101 ? 1.242 -10.982 4.740 1.00 98.12 101 ARG A C 1
ATOM 779 O O . ARG A 1 101 ? 1.250 -11.610 3.685 1.00 98.12 101 ARG A O 1
ATOM 786 N N . ALA A 1 102 ? 0.875 -9.705 4.815 1.00 98.00 102 ALA A N 1
ATOM 787 C CA . ALA A 1 102 ? 0.509 -8.900 3.655 1.00 98.00 102 ALA A CA 1
ATOM 788 C C . ALA A 1 102 ? 1.638 -8.877 2.608 1.00 98.00 102 ALA A C 1
ATOM 790 O O . ALA A 1 102 ? 1.397 -9.085 1.421 1.00 98.00 102 ALA A O 1
ATOM 791 N N . ASN A 1 103 ? 2.888 -8.697 3.044 1.00 97.38 103 ASN A N 1
ATOM 792 C CA . ASN A 1 103 ? 4.044 -8.727 2.154 1.00 97.38 103 ASN A CA 1
ATOM 793 C C . ASN A 1 103 ? 4.257 -10.110 1.526 1.00 97.38 103 ASN A C 1
ATOM 795 O O . ASN A 1 103 ? 4.551 -10.188 0.338 1.00 97.38 103 ASN A O 1
ATOM 799 N N . ALA A 1 104 ? 4.061 -11.197 2.279 1.00 97.38 104 ALA A N 1
ATOM 800 C CA . ALA A 1 104 ? 4.131 -12.549 1.724 1.00 97.38 104 ALA A CA 1
ATOM 801 C C . ALA A 1 104 ? 3.131 -12.739 0.569 1.00 97.38 104 ALA A C 1
ATOM 803 O O . ALA A 1 104 ? 3.528 -13.192 -0.497 1.00 97.38 104 ALA A O 1
ATOM 804 N N . ARG A 1 105 ? 1.880 -12.271 0.714 1.00 97.88 105 ARG A N 1
ATOM 805 C CA . ARG A 1 105 ? 0.882 -12.293 -0.378 1.00 97.88 105 ARG A CA 1
ATOM 806 C C . ARG A 1 105 ? 1.343 -11.539 -1.624 1.00 97.88 105 ARG A C 1
ATOM 808 O O . ARG A 1 105 ? 1.131 -12.011 -2.740 1.00 97.88 105 ARG A O 1
ATOM 815 N N . LEU A 1 10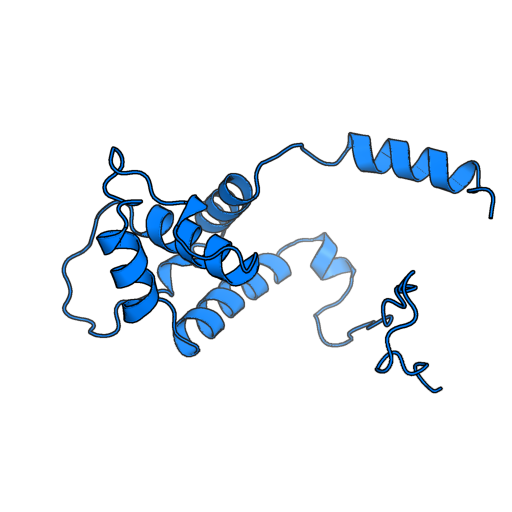6 ? 1.955 -10.370 -1.442 1.00 96.81 106 LEU A N 1
ATOM 816 C CA . LEU A 1 106 ? 2.474 -9.565 -2.550 1.00 96.81 106 LEU A CA 1
ATOM 817 C C . LEU A 1 106 ? 3.640 -10.264 -3.255 1.00 96.81 106 LEU A C 1
ATOM 819 O O . LEU A 1 106 ? 3.655 -10.330 -4.483 1.00 96.81 106 LEU A O 1
ATOM 823 N N . VAL A 1 107 ? 4.581 -10.815 -2.486 1.00 94.44 107 VAL A N 1
ATOM 824 C CA . VAL A 1 107 ? 5.717 -11.580 -3.013 1.00 94.44 107 VAL A CA 1
ATOM 825 C C . VAL A 1 107 ? 5.216 -12.807 -3.772 1.00 94.44 107 VAL A C 1
ATOM 827 O O . VAL A 1 107 ? 5.599 -12.996 -4.924 1.00 94.44 107 VAL A O 1
ATOM 830 N N . ASP A 1 108 ? 4.300 -13.582 -3.192 1.00 94.44 108 ASP A N 1
ATOM 831 C CA . ASP A 1 108 ? 3.708 -14.756 -3.834 1.00 94.44 108 ASP A CA 1
ATOM 832 C C . ASP A 1 108 ? 3.063 -14.383 -5.173 1.00 94.44 108 ASP A C 1
ATOM 834 O O . ASP A 1 108 ? 3.347 -15.013 -6.191 1.00 94.44 108 ASP A O 1
ATOM 838 N N . ALA A 1 109 ? 2.270 -13.310 -5.221 1.00 95.00 109 ALA A N 1
ATOM 839 C CA . ALA A 1 109 ? 1.682 -12.830 -6.469 1.00 95.00 109 ALA A CA 1
ATOM 840 C C . ALA A 1 109 ? 2.745 -12.385 -7.491 1.00 95.00 109 ALA A C 1
ATOM 842 O O . ALA A 1 109 ? 2.636 -12.697 -8.678 1.00 95.00 109 ALA A O 1
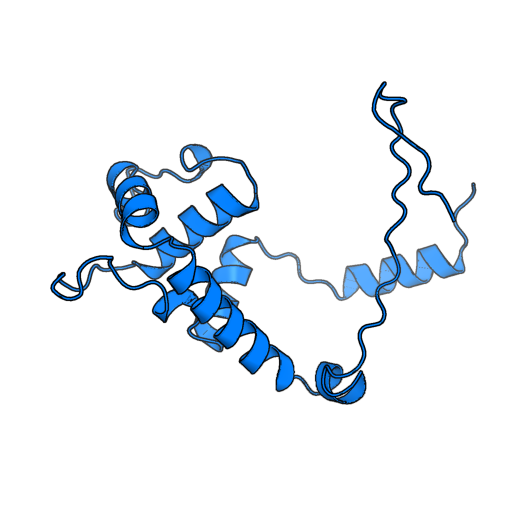ATOM 843 N N . GLN A 1 110 ? 3.799 -11.698 -7.044 1.00 92.88 110 GLN A N 1
ATOM 844 C CA . GLN A 1 110 ? 4.890 -11.245 -7.905 1.00 92.88 110 GLN A CA 1
ATOM 845 C C . GLN A 1 110 ? 5.675 -12.416 -8.516 1.00 92.88 110 GLN A C 1
ATOM 847 O O . GLN A 1 110 ? 6.062 -12.339 -9.683 1.00 92.88 110 GLN A O 1
ATOM 852 N N . THR A 1 111 ? 5.863 -13.520 -7.783 1.00 90.81 111 THR A N 1
ATOM 853 C CA . THR A 1 111 ? 6.561 -14.719 -8.298 1.00 90.81 111 THR A CA 1
ATOM 854 C C . THR A 1 111 ? 5.843 -15.379 -9.480 1.00 90.81 111 THR A C 1
ATOM 856 O O . THR A 1 111 ? 6.466 -16.095 -10.265 1.00 90.81 111 THR A O 1
ATOM 859 N N . GLN A 1 112 ? 4.544 -15.120 -9.654 1.00 91.44 112 GLN A N 1
ATOM 860 C CA . GLN A 1 112 ? 3.759 -15.655 -10.771 1.00 91.44 112 GLN A CA 1
ATOM 861 C C . GLN A 1 112 ? 3.892 -14.825 -12.057 1.00 91.44 112 GLN A C 1
ATOM 863 O O . GLN A 1 112 ? 3.404 -15.230 -13.112 1.00 91.44 112 GLN A O 1
ATOM 868 N N . ILE A 1 113 ? 4.554 -13.664 -12.010 1.00 91.88 113 ILE A N 1
ATOM 869 C CA . ILE A 1 113 ? 4.763 -12.821 -13.188 1.00 91.88 113 ILE A CA 1
ATOM 870 C C . ILE A 1 113 ? 5.840 -13.457 -14.077 1.00 91.88 113 ILE A C 1
ATOM 872 O O . ILE A 1 113 ? 6.973 -13.654 -13.644 1.00 91.88 113 ILE A O 1
ATOM 876 N N . ALA A 1 114 ? 5.524 -13.703 -15.354 1.00 91.31 114 ALA A N 1
ATOM 877 C CA . ALA A 1 114 ? 6.443 -14.338 -16.311 1.00 91.31 114 ALA A CA 1
ATOM 878 C C . ALA A 1 114 ? 7.806 -13.625 -16.416 1.00 91.31 114 ALA A C 1
ATOM 880 O O . ALA A 1 114 ? 8.855 -14.260 -16.525 1.00 91.31 114 ALA A O 1
ATOM 881 N N . LEU A 1 115 ? 7.802 -12.291 -16.333 1.00 88.00 115 LEU A N 1
ATOM 882 C CA . LEU A 1 115 ? 9.028 -11.497 -16.297 1.00 88.00 115 LEU A CA 1
ATOM 883 C C . LEU A 1 115 ? 9.870 -11.792 -15.046 1.00 88.00 115 LEU A C 1
ATOM 885 O O . LEU A 1 115 ? 11.077 -11.977 -15.166 1.00 88.00 115 LEU A O 1
ATOM 889 N N . ALA A 1 116 ? 9.240 -11.895 -13.870 1.00 87.69 116 ALA A N 1
ATOM 890 C CA . ALA A 1 116 ? 9.929 -12.249 -12.630 1.00 87.69 116 ALA A CA 1
ATOM 891 C C . ALA A 1 116 ? 10.539 -13.657 -12.720 1.00 87.69 116 ALA A C 1
ATOM 893 O O . ALA A 1 116 ? 11.704 -13.839 -12.384 1.00 87.69 116 ALA A O 1
ATOM 894 N N . GLN A 1 117 ? 9.804 -14.623 -13.281 1.00 86.88 117 GLN A N 1
ATOM 895 C CA . GLN A 1 117 ? 10.301 -15.986 -13.513 1.00 86.88 117 GLN A CA 1
ATOM 896 C C . GLN A 1 117 ? 11.499 -16.024 -14.472 1.00 86.88 117 GLN A C 1
ATOM 898 O O . GLN A 1 117 ? 12.415 -16.823 -14.290 1.00 86.88 117 GLN A O 1
ATOM 903 N N . THR A 1 118 ? 11.522 -15.134 -15.467 1.00 87.12 118 THR A N 1
ATOM 904 C CA . THR A 1 118 ? 12.640 -15.011 -16.417 1.00 87.12 118 THR A CA 1
ATOM 905 C C . THR A 1 118 ? 13.885 -14.402 -15.761 1.00 87.12 118 THR A C 1
ATOM 907 O O . THR A 1 118 ? 15.006 -14.750 -16.125 1.00 87.12 118 THR A O 1
ATOM 910 N N . TRP A 1 119 ? 13.709 -13.498 -14.794 1.00 81.31 119 TRP A N 1
ATOM 911 C CA . TRP A 1 119 ? 14.811 -12.848 -14.076 1.00 81.31 119 TRP A CA 1
ATOM 912 C C . TRP A 1 119 ? 15.434 -13.704 -12.964 1.00 81.31 119 TRP A C 1
ATOM 914 O O . TRP A 1 119 ? 16.530 -13.382 -12.508 1.00 81.31 119 TRP A O 1
ATOM 924 N N . GLY A 1 120 ? 14.794 -14.810 -12.576 1.00 74.12 120 GLY A N 1
ATOM 925 C CA . GLY A 1 120 ? 15.341 -15.815 -11.663 1.00 74.12 120 GLY A CA 1
ATOM 926 C C . GLY A 1 120 ? 14.403 -16.150 -10.501 1.00 74.12 120 GLY A C 1
ATOM 927 O O . GLY A 1 120 ? 13.536 -15.366 -10.129 1.00 74.12 120 GLY A O 1
ATOM 928 N N . GLY A 1 121 ? 14.592 -17.325 -9.895 1.00 68.81 121 GLY A N 1
ATOM 929 C CA . GLY A 1 121 ? 13.716 -17.871 -8.844 1.00 68.81 121 GLY A CA 1
ATOM 930 C C . GLY A 1 121 ? 13.843 -17.231 -7.454 1.00 68.81 121 GLY A C 1
ATOM 931 O O . GLY A 1 121 ? 13.411 -17.831 -6.479 1.00 68.81 121 GLY A O 1
ATOM 932 N N . GLY A 1 122 ? 14.467 -16.053 -7.335 1.00 67.81 122 GLY A N 1
ATOM 933 C CA . GLY A 1 122 ? 14.685 -15.372 -6.050 1.00 67.81 122 GLY A CA 1
ATOM 934 C C . GLY A 1 122 ? 15.878 -15.878 -5.225 1.00 67.81 122 GLY A C 1
ATOM 935 O O . GLY A 1 122 ? 16.121 -15.363 -4.139 1.00 67.81 122 GLY A O 1
ATOM 936 N N . GLU A 1 123 ? 16.651 -16.841 -5.734 1.00 68.00 123 GLU A N 1
ATOM 937 C CA . GLU A 1 123 ? 17.847 -17.380 -5.056 1.00 68.00 123 GLU A CA 1
ATOM 938 C C . GLU A 1 123 ? 19.076 -16.462 -5.164 1.00 68.00 123 GLU A C 1
ATOM 940 O O . GLU A 1 123 ? 20.000 -16.537 -4.356 1.00 68.00 123 GLU A O 1
ATOM 945 N N . VAL A 1 124 ? 19.085 -15.572 -6.158 1.00 64.00 124 VAL A N 1
ATOM 946 C CA . VAL A 1 124 ? 20.147 -14.593 -6.405 1.00 64.00 124 VAL A CA 1
ATOM 947 C C . VAL A 1 124 ? 19.544 -13.200 -6.505 1.00 64.00 124 VAL A C 1
ATOM 949 O O . VAL A 1 124 ? 18.670 -12.944 -7.329 1.00 64.00 124 VAL A O 1
ATOM 952 N N . ALA A 1 125 ? 20.035 -12.285 -5.670 1.00 64.31 125 ALA A N 1
ATOM 953 C CA . ALA A 1 125 ? 19.676 -10.874 -5.714 1.00 64.31 125 ALA A CA 1
ATOM 954 C C . ALA A 1 125 ? 20.853 -10.063 -6.268 1.00 64.31 125 ALA A C 1
ATOM 956 O O . ALA A 1 125 ? 21.942 -10.058 -5.694 1.00 64.31 125 ALA A O 1
ATOM 957 N N . SER A 1 126 ? 20.631 -9.345 -7.368 1.00 59.94 126 SER A N 1
ATOM 958 C CA . SER A 1 126 ? 21.569 -8.322 -7.836 1.00 59.94 126 SER A CA 1
ATOM 959 C C . SER A 1 126 ? 21.221 -6.994 -7.169 1.00 59.94 126 SER A C 1
ATOM 961 O 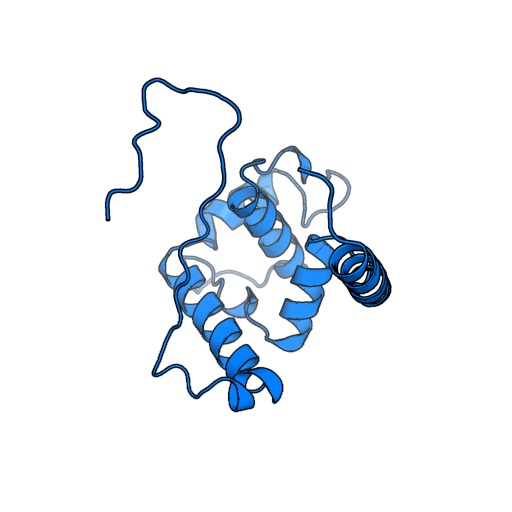O . SER A 1 126 ? 20.409 -6.226 -7.679 1.00 59.94 126 SER A O 1
ATOM 963 N N . ALA A 1 127 ? 21.813 -6.730 -6.006 1.00 57.34 127 ALA A N 1
ATOM 964 C CA . ALA A 1 127 ? 21.701 -5.439 -5.340 1.00 57.34 127 ALA A CA 1
ATOM 965 C C . ALA A 1 127 ? 22.771 -4.487 -5.893 1.00 57.34 127 ALA A C 1
ATOM 967 O O . ALA A 1 127 ? 23.888 -4.433 -5.376 1.00 57.34 127 ALA A O 1
ATOM 968 N N . ASP A 1 128 ? 22.448 -3.739 -6.950 1.00 63.19 128 ASP A N 1
ATOM 969 C CA . ASP A 1 128 ? 23.254 -2.566 -7.286 1.00 63.19 128 ASP A CA 1
ATOM 970 C C . ASP A 1 128 ? 22.881 -1.447 -6.307 1.00 63.19 128 ASP A C 1
ATOM 972 O O . ASP A 1 128 ? 21.723 -1.035 -6.204 1.00 63.19 128 ASP A O 1
ATOM 976 N N . GLY A 1 129 ? 23.849 -1.005 -5.507 1.00 52.69 129 GLY A N 1
ATOM 977 C CA . GLY A 1 129 ? 23.628 0.063 -4.546 1.00 52.69 129 GLY A CA 1
ATOM 978 C C . GLY A 1 129 ? 23.382 1.363 -5.299 1.00 52.69 129 GLY A C 1
ATOM 979 O O . GLY A 1 129 ? 24.331 1.953 -5.811 1.00 52.69 129 GLY A O 1
ATOM 980 N N . LEU A 1 130 ? 22.130 1.826 -5.346 1.00 55.50 130 LEU A N 1
ATOM 981 C CA . LEU A 1 130 ? 21.776 3.127 -5.912 1.00 55.50 130 LEU A CA 1
ATOM 982 C C . LEU A 1 130 ? 22.583 4.235 -5.213 1.00 55.50 130 LEU A C 1
ATOM 984 O O . LEU A 1 130 ? 22.281 4.658 -4.097 1.00 55.50 130 LEU A O 1
ATOM 988 N N . ARG A 1 131 ? 23.644 4.709 -5.873 1.00 56.59 131 ARG A N 1
ATOM 989 C CA . ARG A 1 131 ? 24.434 5.860 -5.428 1.00 56.59 131 ARG A CA 1
ATOM 990 C C . ARG A 1 131 ? 23.720 7.130 -5.873 1.00 56.59 131 ARG A C 1
ATOM 992 O O . ARG A 1 131 ? 23.954 7.623 -6.973 1.00 56.59 131 ARG A O 1
ATOM 999 N N . PHE A 1 132 ? 22.854 7.671 -5.026 1.00 53.59 132 PHE A N 1
ATOM 1000 C CA . PHE A 1 132 ? 22.297 9.000 -5.260 1.00 53.59 132 PHE A CA 1
ATOM 1001 C C . PHE A 1 132 ? 23.299 10.073 -4.824 1.00 53.59 132 PHE A C 1
ATOM 1003 O O . PHE A 1 132 ? 23.813 10.050 -3.705 1.00 53.59 132 PHE A O 1
ATOM 1010 N N . VAL A 1 133 ? 23.583 11.026 -5.712 1.00 57.22 133 VAL A N 1
ATOM 1011 C CA . VAL A 1 133 ? 24.360 12.221 -5.368 1.00 57.22 133 VAL A CA 1
ATOM 1012 C C . VAL A 1 133 ? 23.442 13.154 -4.588 1.00 57.22 133 VAL A C 1
ATOM 1014 O O . VAL A 1 133 ? 22.489 13.696 -5.143 1.00 57.22 133 VAL A O 1
ATOM 1017 N N . VAL A 1 134 ? 23.718 13.343 -3.299 1.00 54.47 134 VAL A N 1
ATOM 1018 C CA . VAL A 1 134 ? 23.011 14.341 -2.493 1.00 54.47 134 VAL A CA 1
ATOM 1019 C C . VAL A 1 134 ? 23.561 15.721 -2.878 1.00 54.47 134 VAL A C 1
ATOM 1021 O O . VAL A 1 134 ? 24.761 15.953 -2.717 1.00 54.47 134 VAL A O 1
ATOM 1024 N N . PRO A 1 135 ? 22.734 16.651 -3.392 1.00 59.91 135 PRO A N 1
ATOM 1025 C CA . PRO A 1 135 ? 23.209 17.961 -3.847 1.00 59.91 135 PRO A CA 1
ATOM 1026 C C . PRO A 1 135 ? 23.685 18.859 -2.694 1.00 59.91 135 PRO A C 1
ATOM 1028 O O . PRO A 1 135 ? 24.382 19.845 -2.920 1.00 59.91 135 PRO A O 1
ATOM 1031 N N . VAL A 1 136 ? 23.332 18.516 -1.453 1.00 64.44 136 VAL A N 1
ATOM 1032 C CA . VAL A 1 136 ? 23.680 19.274 -0.250 1.00 64.44 136 VAL A CA 1
ATOM 1033 C C . VAL A 1 136 ? 24.769 18.537 0.526 1.00 64.44 136 VAL A C 1
ATOM 1035 O O . VAL A 1 136 ? 24.577 17.396 0.943 1.00 64.44 136 VAL A O 1
ATOM 1038 N N . ARG A 1 137 ? 25.904 19.206 0.770 1.00 55.00 137 ARG A N 1
ATOM 1039 C CA . ARG A 1 137 ? 26.910 18.744 1.738 1.00 55.00 137 ARG A CA 1
ATOM 1040 C C . ARG A 1 137 ? 26.310 18.828 3.139 1.00 55.00 137 ARG A C 1
ATOM 1042 O O . ARG A 1 137 ? 26.301 19.896 3.744 1.00 55.00 137 ARG A O 1
ATOM 1049 N N . THR A 1 138 ? 25.783 17.724 3.646 1.00 62.12 138 THR A N 1
ATOM 1050 C CA . THR A 1 138 ? 25.366 17.627 5.046 1.00 62.12 138 THR A CA 1
ATOM 1051 C C . THR A 1 138 ? 26.546 17.140 5.885 1.00 62.12 138 THR A C 1
ATOM 1053 O O . THR A 1 138 ? 27.377 16.371 5.407 1.00 62.12 138 THR A O 1
ATOM 1056 N N . LEU A 1 139 ? 26.637 17.582 7.144 1.00 60.38 139 LEU A N 1
ATOM 1057 C CA . LEU A 1 139 ? 27.702 17.180 8.081 1.00 60.38 139 LEU A CA 1
ATOM 1058 C C . LEU A 1 139 ? 27.814 15.651 8.258 1.00 60.38 139 LEU A C 1
ATOM 1060 O O . LEU A 1 139 ? 28.876 15.157 8.617 1.00 60.38 139 LEU A O 1
ATOM 1064 N N . ASN A 1 140 ? 26.736 14.918 7.957 1.00 59.62 140 ASN A N 1
ATOM 1065 C CA . ASN A 1 140 ? 26.643 13.462 8.076 1.00 59.62 140 ASN A CA 1
ATOM 1066 C C . ASN A 1 140 ? 26.773 12.724 6.728 1.00 59.62 140 ASN A C 1
ATOM 1068 O O . ASN A 1 140 ? 26.612 11.505 6.685 1.00 59.62 140 ASN A O 1
ATOM 1072 N N . ALA A 1 141 ? 27.031 13.425 5.619 1.00 61.16 141 ALA A N 1
ATOM 1073 C CA . ALA A 1 141 ? 27.255 12.789 4.324 1.00 61.16 141 ALA A CA 1
ATOM 1074 C C . ALA A 1 141 ? 28.686 12.231 4.255 1.00 61.16 141 ALA A C 1
ATOM 1076 O O . ALA A 1 141 ? 29.632 12.940 3.915 1.00 61.16 141 ALA A O 1
ATOM 1077 N N . GLY A 1 142 ? 28.839 10.951 4.591 1.00 61.03 142 GLY A N 1
ATOM 1078 C CA . GLY A 1 142 ? 30.076 10.200 4.384 1.00 61.03 142 GLY A CA 1
ATOM 1079 C C . GLY A 1 142 ? 30.116 9.543 2.996 1.00 61.03 142 GLY A C 1
ATOM 1080 O O . GLY A 1 142 ? 29.076 9.107 2.496 1.00 61.03 142 GLY A O 1
ATOM 1081 N N . PRO A 1 143 ? 31.289 9.445 2.348 1.00 58.28 143 PRO A N 1
ATOM 1082 C CA . PRO A 1 143 ? 31.441 8.636 1.145 1.00 58.28 143 PRO A CA 1
ATOM 1083 C C . PRO A 1 143 ? 31.164 7.160 1.464 1.00 58.28 143 PRO A C 1
ATOM 1085 O O . PRO A 1 143 ? 31.595 6.646 2.493 1.00 58.28 143 PRO A O 1
ATOM 1088 N N . ASN A 1 144 ? 30.470 6.463 0.562 1.00 52.38 144 ASN A N 1
ATOM 1089 C CA . ASN A 1 144 ? 30.345 5.009 0.638 1.00 52.38 144 ASN A CA 1
ATOM 1090 C C . ASN A 1 144 ? 31.701 4.387 0.262 1.00 52.38 144 ASN A C 1
ATOM 1092 O O . ASN A 1 144 ? 32.057 4.360 -0.922 1.00 52.38 144 ASN A O 1
ATOM 1096 N N . SER A 1 145 ? 32.476 3.962 1.264 1.00 55.78 145 SER A N 1
ATOM 1097 C CA . SER A 1 145 ? 33.782 3.335 1.063 1.00 55.78 145 SER A CA 1
ATOM 1098 C C . SER A 1 145 ? 33.614 1.980 0.376 1.00 55.78 145 SER A C 1
ATOM 1100 O O . SER A 1 145 ? 32.982 1.079 0.927 1.00 55.78 145 SER A O 1
ATOM 1102 N N . LYS A 1 146 ? 34.200 1.840 -0.814 1.00 52.34 146 LYS A N 1
ATOM 1103 C CA . LYS A 1 146 ? 34.748 0.553 -1.247 1.00 52.34 146 LYS A CA 1
ATOM 1104 C C . LYS A 1 146 ? 36.203 0.502 -0.815 1.00 52.34 146 LYS A C 1
ATOM 1106 O O . LYS A 1 146 ? 36.853 1.565 -0.938 1.00 52.34 146 LYS A O 1
#

Foldseek 3Di:
DDDDPVVVVVVVVVVVVDDDDDPLVVQVVVCVVQVLLVLQAFQDNPDDDDPPLVVLVSLLCCCVVVVPHLVVQADPVDPSSHPVNNVNSCVTGDDPRSVVSSVVSVVVSVQPDPVVVVVHNPPDDDDDPPDDDDPDPDPPDDDPDD

Secondary structure (DSSP, 8-state):
-PPPHHHHHHHHHHHHHS----HHHHHHHHHHHH-GGGG---SSTTPPPPTTHHHHHHHHHHHHHTT--SGGG--TT-GGG-HHHHHHHHHHH--HHHHHHHHHHHHHHHHTSHHHHHH-SSS-----------SS--TT------

pLDDT: mean 86.74, std 14.52, range [52.34, 98.19]